Protein AF-A0A2E4SZM3-F1 (afdb_monomer_lite)

Sequence (95 aa):
MKRELFIFSVFAIFLLYLSSVGIYYFENNAQPEVFKSVFHSFWWSVTTLTTAGYGDMVPITSGGKIFSSVILFIGIGIVSVPAGLLASALTNIKK

Radius of gyration: 15.71 Å; chains: 1; bounding box: 34×20×50 Å

Foldseek 3Di:
DVVVVVVLVVVLVVLLLVLLVQLLVQACVVCCVCNVDSVSSSVVSVCLLVVVCPVSHDGPDPSNVVSSVVSNVVSVVSVPVVVVVVVVVVVVVVD

Structure (mmCIF, N/CA/C/O backbone):
data_AF-A0A2E4SZM3-F1
#
_entry.id   AF-A0A2E4SZM3-F1
#
loop_
_atom_site.group_PDB
_atom_site.id
_atom_site.type_symbol
_atom_site.label_atom_id
_atom_site.label_alt_id
_atom_site.label_comp_id
_atom_site.label_asym_id
_atom_site.label_entity_id
_atom_site.label_seq_id
_atom_site.pdbx_PDB_ins_code
_atom_site.Cartn_x
_atom_site.Cartn_y
_atom_site.Cartn_z
_atom_site.occupancy
_atom_site.B_iso_or_equiv
_atom_site.auth_seq_id
_atom_site.auth_comp_id
_atom_site.auth_asym_id
_atom_site.auth_atom_id
_atom_site.pdbx_PDB_model_num
ATOM 1 N N . MET A 1 1 ? -20.849 2.024 16.715 1.00 71.00 1 MET A N 1
ATOM 2 C CA . MET A 1 1 ? -19.782 0.997 16.631 1.00 71.00 1 MET A CA 1
ATOM 3 C C . MET A 1 1 ? -19.919 0.016 15.458 1.00 71.00 1 MET A C 1
ATOM 5 O O . MET A 1 1 ? -19.109 0.110 14.551 1.00 71.00 1 MET A O 1
ATOM 9 N N . LYS A 1 2 ? -20.912 -0.903 15.394 1.00 76.69 2 LYS A N 1
ATOM 10 C CA . LYS A 1 2 ? -21.001 -1.889 14.278 1.00 76.69 2 LYS A CA 1
ATOM 11 C C . LYS A 1 2 ? -21.108 -1.241 12.883 1.00 76.69 2 LYS A C 1
ATOM 13 O O . LYS A 1 2 ? -20.459 -1.698 11.951 1.00 76.69 2 LYS A O 1
ATOM 18 N N . ARG A 1 3 ? -21.885 -0.155 12.752 1.00 85.75 3 ARG A N 1
ATOM 19 C CA . ARG A 1 3 ? -22.023 0.607 11.495 1.00 85.75 3 ARG A CA 1
ATOM 20 C C . ARG A 1 3 ? -20.742 1.360 11.116 1.00 85.75 3 ARG A C 1
ATOM 22 O O . ARG A 1 3 ? -20.350 1.310 9.959 1.00 85.75 3 ARG A O 1
ATOM 29 N N . GLU A 1 4 ? -20.085 2.020 12.074 1.00 84.69 4 GLU A N 1
ATOM 30 C CA . GLU A 1 4 ? -18.804 2.711 11.829 1.00 84.69 4 GLU A CA 1
ATOM 31 C C . GLU A 1 4 ? -17.711 1.730 11.396 1.00 84.69 4 GLU A C 1
ATOM 33 O O . GLU A 1 4 ? -17.009 2.000 10.430 1.00 84.69 4 GLU A O 1
ATOM 38 N N . LEU A 1 5 ? -17.615 0.573 12.066 1.00 84.88 5 LEU A N 1
ATOM 39 C CA . LEU A 1 5 ? -16.676 -0.491 11.707 1.00 84.88 5 LEU A CA 1
ATOM 40 C C . LEU A 1 5 ? -16.916 -0.987 10.282 1.00 84.88 5 LEU A C 1
ATOM 42 O O . LEU A 1 5 ? -15.970 -1.098 9.515 1.00 84.88 5 LEU A O 1
ATOM 46 N N . PHE A 1 6 ? -18.174 -1.230 9.910 1.00 88.38 6 PHE A N 1
ATOM 47 C CA . PHE A 1 6 ? -18.512 -1.658 8.556 1.00 88.38 6 PHE A CA 1
ATOM 48 C C . PHE A 1 6 ? -18.105 -0.618 7.500 1.00 88.38 6 PHE A C 1
ATOM 50 O O . PHE A 1 6 ? -17.447 -0.965 6.523 1.00 88.38 6 PHE A O 1
ATOM 57 N N . ILE A 1 7 ? -18.436 0.661 7.717 1.00 90.31 7 ILE A N 1
ATOM 58 C CA . ILE A 1 7 ? -18.064 1.758 6.806 1.00 90.31 7 ILE A CA 1
ATOM 59 C C . ILE A 1 7 ? -16.540 1.862 6.681 1.00 90.31 7 ILE A C 1
ATOM 61 O O . ILE A 1 7 ? -16.017 1.958 5.572 1.00 90.31 7 ILE A O 1
ATOM 65 N N . PHE A 1 8 ? -15.829 1.799 7.807 1.00 89.88 8 PHE A N 1
ATOM 66 C CA . PHE A 1 8 ? -14.373 1.819 7.833 1.00 89.88 8 PHE A CA 1
ATOM 67 C C . PHE A 1 8 ? -13.771 0.638 7.062 1.00 89.88 8 PHE A C 1
ATOM 69 O O . PHE A 1 8 ? -12.884 0.847 6.242 1.00 89.88 8 PHE A O 1
ATOM 76 N N . SER A 1 9 ? -14.266 -0.585 7.271 1.00 90.06 9 SER A N 1
ATOM 77 C CA . SER A 1 9 ? -13.779 -1.771 6.560 1.00 90.06 9 SER A CA 1
ATOM 78 C C . SER A 1 9 ? -13.978 -1.655 5.050 1.00 90.06 9 SER A C 1
ATOM 80 O O . SER A 1 9 ? -13.058 -1.959 4.296 1.00 90.06 9 SER A O 1
ATOM 82 N N . VAL A 1 10 ? -15.139 -1.170 4.597 1.00 93.75 10 VAL A N 1
ATOM 83 C CA . VAL A 1 10 ? -15.399 -0.943 3.166 1.00 93.75 10 VAL A CA 1
ATOM 84 C C . VAL A 1 10 ? -14.444 0.108 2.598 1.00 93.75 10 VAL A C 1
ATOM 86 O O . VAL A 1 10 ? -13.841 -0.119 1.550 1.00 93.75 10 VAL A O 1
ATOM 89 N N . PHE A 1 11 ? -14.250 1.226 3.303 1.00 92.06 11 PHE A N 1
ATOM 90 C CA . PHE A 1 11 ? -13.312 2.272 2.892 1.00 92.06 11 PHE A CA 1
ATOM 91 C C . PHE A 1 11 ? -11.861 1.771 2.851 1.00 92.06 11 PHE A C 1
ATOM 93 O O . PHE A 1 11 ? -11.147 2.044 1.891 1.00 92.06 11 PHE A O 1
ATOM 100 N N . ALA A 1 12 ? -11.434 0.997 3.851 1.00 92.81 12 ALA A N 1
ATOM 101 C CA . ALA A 1 12 ? -10.092 0.429 3.914 1.00 92.81 12 ALA A CA 1
ATOM 102 C C . ALA A 1 12 ? -9.841 -0.552 2.761 1.00 92.81 12 ALA A C 1
ATOM 104 O O . ALA A 1 12 ? -8.811 -0.460 2.099 1.00 92.81 12 ALA A O 1
ATOM 105 N N . ILE A 1 13 ? -10.792 -1.446 2.467 1.00 94.19 13 ILE A N 1
ATOM 106 C CA . ILE A 1 13 ? -10.695 -2.375 1.330 1.00 94.19 13 ILE A CA 1
ATOM 107 C C . ILE A 1 13 ? -10.624 -1.604 0.009 1.00 94.19 13 ILE A C 1
ATOM 109 O O . ILE A 1 13 ? -9.792 -1.918 -0.842 1.00 94.19 13 ILE A O 1
ATOM 113 N N . PHE A 1 14 ? -11.457 -0.572 -0.153 1.00 95.00 14 PHE A N 1
ATOM 114 C CA . PHE A 1 14 ? -11.429 0.282 -1.336 1.00 95.00 14 PHE A CA 1
ATOM 115 C C . PHE A 1 14 ? -10.082 1.002 -1.492 1.00 95.00 14 PHE A C 1
ATOM 117 O O . PHE A 1 14 ? -9.512 0.998 -2.582 1.00 95.00 14 PHE A O 1
ATOM 124 N N . LEU A 1 15 ? -9.534 1.560 -0.406 1.00 94.88 15 LEU A N 1
ATOM 125 C CA . LEU A 1 15 ? -8.233 2.226 -0.432 1.00 94.88 15 LEU A CA 1
ATOM 126 C C . LEU A 1 15 ? -7.103 1.243 -0.757 1.00 94.88 15 LEU A C 1
ATOM 128 O O . LEU A 1 15 ? -6.249 1.566 -1.579 1.00 94.88 15 LEU A O 1
ATOM 132 N N . LEU A 1 16 ? -7.109 0.043 -0.169 1.00 95.81 16 LEU A N 1
ATOM 133 C CA . LEU A 1 16 ? -6.132 -1.009 -0.469 1.00 95.81 16 LEU A CA 1
ATOM 134 C C . LEU A 1 16 ? -6.173 -1.402 -1.950 1.00 95.81 16 LEU A C 1
ATOM 136 O O . LEU A 1 16 ? -5.128 -1.495 -2.592 1.00 95.81 16 LEU A O 1
ATOM 140 N N . TYR A 1 17 ? -7.369 -1.573 -2.516 1.00 96.88 17 TYR A N 1
ATOM 141 C CA . TYR A 1 17 ? -7.533 -1.877 -3.936 1.00 96.88 17 TYR A CA 1
ATOM 142 C C . TYR A 1 17 ? -7.041 -0.733 -4.836 1.00 96.88 17 TYR A C 1
ATOM 144 O O . TYR A 1 17 ? -6.284 -0.970 -5.776 1.00 96.88 17 TYR A O 1
ATOM 152 N N . LEU A 1 18 ? -7.402 0.516 -4.529 1.00 97.12 18 LEU A N 1
ATOM 153 C CA . LEU A 1 18 ? -6.953 1.684 -5.292 1.00 97.12 18 LEU A CA 1
ATOM 154 C C . LEU A 1 18 ? -5.426 1.848 -5.242 1.00 97.12 18 LEU A C 1
ATOM 156 O O . LEU A 1 18 ? -4.795 2.144 -6.256 1.00 97.12 18 LEU A O 1
ATOM 160 N N . SER A 1 19 ? -4.834 1.608 -4.072 1.00 97.31 19 SER A N 1
ATOM 161 C CA . SER A 1 19 ? -3.383 1.630 -3.858 1.00 97.31 19 SER A CA 1
ATOM 162 C C . SER A 1 19 ? -2.674 0.590 -4.722 1.00 97.31 19 SER A C 1
ATOM 164 O O . SER A 1 19 ? -1.658 0.883 -5.347 1.00 97.31 19 SER A O 1
ATOM 166 N N . SER A 1 20 ? -3.254 -0.606 -4.798 1.00 98.19 20 SER A N 1
ATOM 167 C CA . S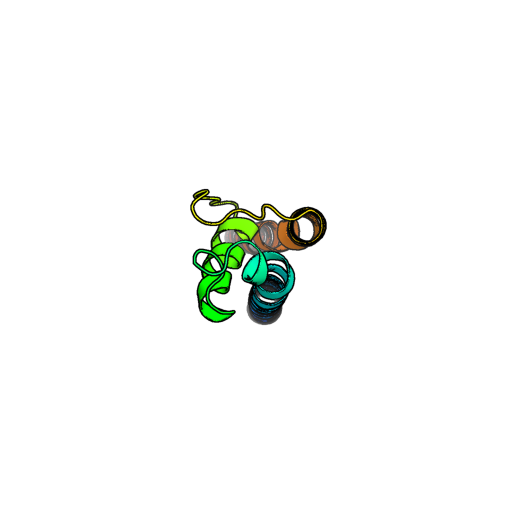ER A 1 20 ? -2.757 -1.741 -5.569 1.00 98.19 20 SER A CA 1
ATOM 168 C C . SER A 1 20 ? -2.795 -1.474 -7.076 1.00 98.19 20 SER A C 1
ATOM 170 O O . SER A 1 20 ? -1.800 -1.703 -7.766 1.00 98.19 20 SER A O 1
ATOM 172 N N . VAL A 1 21 ? -3.897 -0.914 -7.584 1.00 98.38 21 VAL A N 1
ATOM 173 C CA . VAL A 1 21 ? -4.015 -0.502 -8.992 1.00 98.38 21 VAL A CA 1
ATOM 174 C C . VAL A 1 21 ? -3.017 0.610 -9.320 1.00 98.38 21 VAL A C 1
ATOM 176 O O . VAL A 1 21 ? -2.325 0.536 -10.336 1.00 98.38 21 VAL A O 1
ATOM 179 N N . GLY A 1 22 ? -2.919 1.628 -8.462 1.00 98.00 22 GLY A N 1
ATOM 180 C CA . GLY A 1 22 ? -2.039 2.772 -8.689 1.00 98.00 22 GLY A CA 1
ATOM 181 C C . GLY A 1 22 ? -0.562 2.389 -8.689 1.00 98.00 22 GLY A C 1
ATOM 182 O O . GLY A 1 22 ? 0.160 2.747 -9.616 1.00 98.00 22 GLY A O 1
ATOM 183 N N . ILE A 1 23 ? -0.108 1.605 -7.705 1.00 98.25 23 ILE A N 1
ATOM 184 C CA . ILE A 1 23 ? 1.299 1.192 -7.652 1.00 98.25 23 ILE A CA 1
ATOM 185 C C . ILE A 1 23 ? 1.658 0.268 -8.818 1.00 98.25 23 ILE A C 1
ATOM 187 O O . ILE A 1 23 ? 2.729 0.415 -9.399 1.00 98.25 23 ILE A O 1
ATOM 191 N N . TYR A 1 24 ? 0.746 -0.630 -9.210 1.00 98.56 24 TYR A N 1
ATOM 192 C CA . TYR A 1 24 ? 0.924 -1.478 -10.384 1.00 98.56 24 TYR A CA 1
ATOM 193 C C . TYR A 1 24 ? 1.112 -0.625 -11.641 1.00 98.56 24 TYR A C 1
ATOM 195 O O . TYR A 1 24 ? 2.053 -0.848 -12.395 1.00 98.56 24 TYR A O 1
ATOM 203 N N . TYR A 1 25 ? 0.274 0.396 -11.835 1.00 98.31 25 TYR A N 1
ATOM 204 C CA . TYR A 1 25 ? 0.378 1.297 -12.982 1.00 98.31 25 TYR A CA 1
ATOM 205 C C . TYR A 1 25 ? 1.745 1.996 -13.069 1.00 98.31 25 TYR A C 1
ATOM 207 O O . TYR A 1 25 ? 2.317 2.091 -14.155 1.00 98.31 25 TYR A O 1
ATOM 215 N N . PHE A 1 26 ? 2.285 2.464 -11.940 1.00 98.44 26 PHE A N 1
ATOM 216 C CA . PHE A 1 26 ? 3.569 3.169 -11.927 1.00 98.44 26 PHE A CA 1
ATOM 217 C C . PHE A 1 26 ? 4.786 2.242 -12.018 1.00 98.44 26 PHE A C 1
ATOM 219 O O . PHE A 1 26 ? 5.767 2.604 -12.665 1.00 98.44 26 PHE A O 1
ATOM 226 N N . GLU A 1 27 ? 4.746 1.067 -11.390 1.00 98.44 27 GLU A N 1
ATOM 227 C CA . GLU A 1 27 ? 5.937 0.228 -11.212 1.00 98.44 27 GLU A CA 1
ATOM 228 C C . GLU A 1 27 ? 5.987 -0.994 -12.134 1.00 98.44 27 GLU A C 1
ATOM 230 O O . GLU A 1 27 ? 7.075 -1.515 -12.361 1.00 98.44 27 GLU A O 1
ATOM 235 N N . ASN A 1 28 ? 4.873 -1.451 -12.720 1.00 98.12 28 ASN A N 1
ATOM 236 C CA . ASN A 1 28 ? 4.86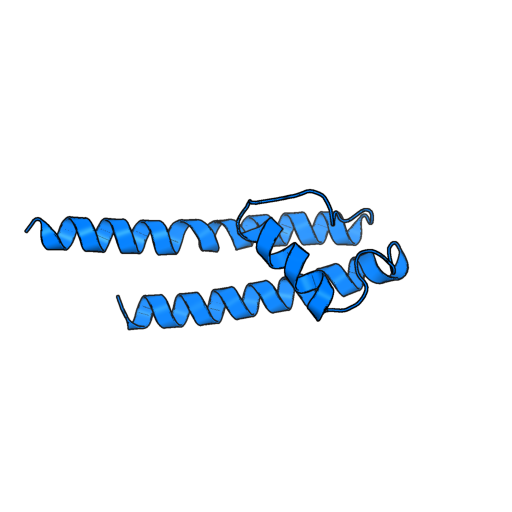5 -2.677 -13.530 1.00 98.12 28 ASN A CA 1
ATOM 237 C C . ASN A 1 28 ? 5.837 -2.614 -14.720 1.00 98.12 28 ASN A C 1
ATOM 239 O O . ASN A 1 28 ? 6.560 -3.574 -14.959 1.00 98.12 28 ASN A O 1
ATOM 243 N N . ASN A 1 29 ? 5.922 -1.481 -15.421 1.00 97.50 29 ASN A N 1
ATOM 244 C CA . ASN A 1 29 ? 6.853 -1.339 -16.548 1.00 97.50 29 ASN A CA 1
ATOM 245 C C . ASN A 1 29 ? 8.330 -1.392 -16.115 1.00 97.50 29 ASN A C 1
ATOM 247 O O . ASN A 1 29 ? 9.170 -1.884 -16.863 1.00 97.50 29 ASN A O 1
ATOM 251 N N . ALA A 1 30 ? 8.657 -0.871 -14.929 1.00 97.88 30 ALA A N 1
ATOM 252 C CA . ALA A 1 30 ? 10.030 -0.810 -14.426 1.00 97.88 30 ALA A CA 1
ATOM 253 C C . ALA A 1 30 ? 10.439 -2.081 -13.661 1.00 97.88 30 ALA A C 1
ATOM 255 O O . ALA A 1 30 ? 11.610 -2.454 -13.647 1.00 97.88 30 ALA A O 1
ATOM 256 N N . GLN A 1 31 ? 9.477 -2.744 -13.021 1.00 97.75 31 GLN A N 1
ATOM 257 C CA . GLN A 1 31 ? 9.667 -3.922 -12.181 1.00 97.75 31 GLN A CA 1
ATOM 258 C C . GLN A 1 31 ? 8.552 -4.957 -12.432 1.00 97.75 31 GLN A C 1
ATOM 260 O O . GLN A 1 31 ? 7.791 -5.277 -11.509 1.00 97.75 31 GLN A O 1
ATOM 265 N N . PRO A 1 32 ? 8.448 -5.527 -13.647 1.00 97.00 32 PRO A N 1
ATOM 266 C CA . PRO A 1 32 ? 7.360 -6.443 -14.001 1.00 97.00 32 PRO A CA 1
ATOM 267 C C . PRO A 1 32 ? 7.363 -7.713 -13.148 1.00 97.00 32 PRO A C 1
ATOM 269 O O . PRO A 1 32 ? 6.303 -8.252 -12.858 1.00 97.00 32 PRO A O 1
ATOM 272 N N . GLU A 1 33 ? 8.532 -8.154 -12.671 1.00 97.06 33 GLU A N 1
ATOM 273 C CA . GLU A 1 33 ? 8.654 -9.314 -11.781 1.00 97.06 33 GLU A CA 1
ATOM 274 C C . GLU A 1 33 ? 8.290 -9.022 -10.317 1.00 97.06 33 GLU A C 1
ATOM 276 O O . GLU A 1 33 ? 8.032 -9.948 -9.554 1.00 97.06 33 GLU A O 1
ATOM 281 N N . VAL A 1 34 ? 8.248 -7.756 -9.901 1.00 97.31 34 VAL A N 1
ATOM 282 C CA . VAL A 1 34 ? 7.865 -7.372 -8.531 1.00 97.31 34 VAL A CA 1
ATOM 283 C C . VAL A 1 34 ? 6.388 -6.987 -8.514 1.00 97.31 34 VAL A C 1
ATOM 285 O O . VAL A 1 34 ? 5.593 -7.539 -7.756 1.00 97.31 34 VAL A O 1
ATOM 288 N N . PHE A 1 35 ? 5.971 -6.104 -9.419 1.00 97.94 35 PHE A N 1
ATOM 289 C CA . PHE A 1 35 ? 4.591 -5.641 -9.555 1.00 97.94 35 PHE A CA 1
ATOM 290 C C . PHE A 1 35 ? 3.895 -6.366 -10.721 1.00 97.94 35 PHE A C 1
ATOM 292 O O . PHE A 1 35 ? 3.499 -5.746 -11.701 1.00 97.94 35 PHE A O 1
ATOM 299 N N . LYS A 1 36 ? 3.760 -7.699 -10.611 1.00 97.19 36 LYS A N 1
ATOM 300 C CA . LYS A 1 36 ? 3.287 -8.612 -11.682 1.00 97.19 36 LYS A CA 1
ATOM 301 C C . LYS A 1 36 ? 1.841 -8.408 -12.125 1.00 97.19 36 LYS A C 1
ATOM 303 O O . LYS A 1 36 ? 1.504 -8.600 -13.287 1.00 97.19 36 LYS A O 1
ATOM 308 N N . SER A 1 37 ? 0.964 -8.097 -11.182 1.00 97.94 37 SER A N 1
ATOM 309 C CA . SER A 1 37 ? -0.466 -7.904 -11.410 1.00 97.94 37 SER A CA 1
ATOM 310 C C . SER A 1 37 ? -1.039 -7.065 -10.280 1.00 97.94 37 SER A C 1
ATOM 312 O O . SER A 1 37 ? -0.447 -6.999 -9.204 1.00 97.94 37 SER A O 1
ATOM 314 N N . VAL A 1 38 ? -2.222 -6.487 -10.485 1.00 97.88 38 VAL A N 1
ATOM 315 C CA . VAL A 1 38 ? -2.944 -5.756 -9.431 1.00 97.88 38 VAL A CA 1
ATOM 316 C C . VAL A 1 38 ? -3.079 -6.625 -8.172 1.00 97.88 38 VAL A C 1
ATOM 318 O O . VAL A 1 38 ? -2.672 -6.217 -7.088 1.00 97.88 38 VAL A O 1
ATOM 321 N N . PHE A 1 39 ? -3.529 -7.876 -8.304 1.00 96.38 39 PHE A N 1
ATOM 322 C CA . PHE A 1 39 ? -3.655 -8.785 -7.159 1.00 96.38 39 PHE A CA 1
ATOM 323 C C . PHE A 1 39 ? -2.324 -9.057 -6.445 1.00 96.38 39 PHE A C 1
ATOM 325 O O . PHE A 1 39 ? -2.305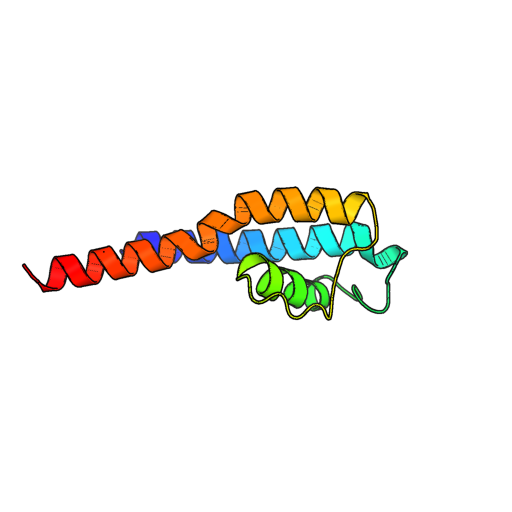 -9.128 -5.221 1.00 96.38 39 PHE A O 1
ATOM 332 N N . HIS A 1 40 ? -1.209 -9.152 -7.173 1.00 97.19 40 HIS A N 1
ATOM 333 C CA . HIS A 1 40 ? 0.114 -9.279 -6.556 1.00 97.19 40 HIS A CA 1
ATOM 334 C C . HIS A 1 40 ? 0.510 -7.990 -5.816 1.00 97.19 40 HIS A C 1
ATOM 336 O O . HIS A 1 40 ? 0.942 -8.023 -4.668 1.00 97.19 40 HIS A O 1
ATOM 342 N N . SER A 1 41 ? 0.272 -6.829 -6.429 1.00 98.00 41 SER A N 1
ATOM 343 C CA . SER A 1 41 ? 0.502 -5.504 -5.839 1.00 98.00 41 SER A CA 1
ATOM 344 C C . SER A 1 41 ? -0.407 -5.187 -4.646 1.00 98.00 41 SER A C 1
ATOM 346 O O . SER A 1 41 ? -0.120 -4.265 -3.883 1.00 98.00 41 SER A O 1
ATOM 348 N N . PHE A 1 42 ? -1.477 -5.958 -4.435 1.00 97.69 42 PHE A N 1
ATOM 349 C CA . PHE A 1 42 ? -2.301 -5.868 -3.229 1.00 97.69 42 PHE A CA 1
ATOM 350 C C . PHE A 1 42 ? -1.498 -6.172 -1.963 1.00 97.69 42 PHE A C 1
ATOM 352 O O . PHE A 1 42 ? -1.700 -5.512 -0.944 1.00 97.69 42 PHE A O 1
ATOM 359 N N . TRP A 1 43 ? -0.533 -7.095 -2.041 1.00 97.44 43 TRP A N 1
ATOM 360 C CA . TRP A 1 43 ? 0.377 -7.380 -0.934 1.00 97.44 43 TRP A CA 1
ATOM 361 C C . TRP A 1 43 ? 1.159 -6.136 -0.509 1.00 97.44 43 TRP A C 1
ATOM 363 O O . TRP A 1 43 ? 1.157 -5.789 0.671 1.00 97.44 43 TRP A O 1
ATOM 373 N N . TRP A 1 44 ? 1.723 -5.403 -1.474 1.00 97.62 44 TRP A N 1
ATOM 374 C CA . TRP A 1 44 ? 2.392 -4.130 -1.211 1.00 97.62 44 TRP A CA 1
ATOM 375 C C . TRP A 1 44 ? 1.466 -3.120 -0.526 1.00 97.62 44 TRP A C 1
ATOM 377 O O . TRP A 1 44 ? 1.872 -2.461 0.428 1.00 97.62 44 TRP A O 1
ATOM 387 N N . SER A 1 45 ? 0.211 -3.002 -0.970 1.00 96.69 45 SER A N 1
ATOM 388 C CA . SER A 1 45 ? -0.749 -2.080 -0.346 1.00 96.69 45 SER A CA 1
ATOM 389 C C . SER A 1 45 ? -1.034 -2.449 1.106 1.00 96.69 45 SER A C 1
ATOM 391 O O . SER A 1 45 ? -1.031 -1.569 1.963 1.00 96.69 45 SER A O 1
ATOM 393 N N . VAL A 1 46 ? -1.231 -3.739 1.395 1.00 95.25 46 VAL A N 1
ATOM 394 C CA . VAL A 1 46 ? -1.462 -4.229 2.759 1.00 95.25 46 VAL A CA 1
ATOM 395 C C . VAL A 1 46 ? -0.252 -3.943 3.636 1.00 95.25 46 VAL A C 1
ATOM 397 O O . VAL A 1 46 ? -0.398 -3.284 4.661 1.00 95.25 46 VAL A O 1
ATOM 400 N N . THR A 1 47 ? 0.941 -4.387 3.246 1.00 95.12 47 THR A N 1
ATOM 401 C CA . THR A 1 47 ? 2.146 -4.253 4.079 1.00 95.12 47 THR A CA 1
ATOM 402 C C . THR A 1 47 ? 2.552 -2.797 4.275 1.00 95.12 47 THR A C 1
ATOM 404 O O . THR A 1 47 ? 2.989 -2.428 5.363 1.00 95.12 47 THR A O 1
ATOM 407 N N . THR A 1 48 ? 2.353 -1.949 3.266 1.00 94.81 48 THR A N 1
ATOM 408 C CA . THR A 1 48 ? 2.680 -0.520 3.327 1.00 94.81 48 THR A CA 1
ATOM 409 C C . THR A 1 48 ? 1.682 0.247 4.193 1.00 94.81 48 THR A C 1
ATOM 411 O O . THR A 1 48 ? 2.087 0.946 5.120 1.00 94.81 48 THR A O 1
ATOM 414 N N . LEU A 1 49 ? 0.374 0.096 3.953 1.00 92.88 49 LEU A N 1
ATOM 415 C CA . LEU A 1 49 ? -0.659 0.859 4.671 1.00 92.88 49 LEU A CA 1
ATOM 416 C C . LEU A 1 49 ? -0.893 0.364 6.104 1.00 92.88 49 LEU A C 1
ATOM 418 O O . LEU A 1 49 ? -1.383 1.120 6.938 1.00 92.88 49 LEU A O 1
ATOM 422 N N . THR A 1 50 ? -0.512 -0.877 6.412 1.00 90.50 50 THR A N 1
ATOM 423 C CA . THR A 1 50 ? -0.481 -1.396 7.792 1.00 90.50 50 THR A CA 1
ATOM 424 C C . THR A 1 50 ? 0.859 -1.168 8.486 1.00 90.50 50 THR A C 1
ATOM 426 O O . THR A 1 50 ? 1.036 -1.607 9.618 1.00 90.50 50 THR A O 1
ATOM 429 N N . THR A 1 51 ? 1.798 -0.462 7.845 1.00 90.25 51 THR A N 1
ATOM 430 C CA . THR A 1 51 ? 3.138 -0.145 8.372 1.00 90.25 51 THR A CA 1
ATOM 431 C C . THR A 1 51 ? 4.034 -1.359 8.661 1.00 90.25 51 THR A C 1
ATOM 433 O O . THR A 1 51 ? 5.052 -1.218 9.330 1.00 90.25 51 THR A O 1
ATOM 436 N N . ALA A 1 52 ? 3.699 -2.545 8.136 1.00 92.44 52 ALA A N 1
ATOM 437 C CA . ALA A 1 52 ? 4.528 -3.746 8.263 1.00 92.44 52 ALA A CA 1
ATOM 438 C C . ALA A 1 52 ? 5.827 -3.634 7.448 1.00 92.44 52 ALA A C 1
ATOM 440 O O . ALA A 1 52 ? 6.897 -3.956 7.952 1.00 92.44 52 ALA A O 1
ATOM 441 N N . GLY A 1 53 ? 5.723 -3.163 6.198 1.00 92.81 53 GLY A N 1
ATOM 442 C CA . GLY A 1 53 ? 6.861 -2.730 5.383 1.00 92.81 53 GLY A CA 1
ATOM 443 C C . GLY A 1 53 ? 8.006 -3.740 5.236 1.00 92.81 53 GLY A C 1
ATOM 444 O O . GLY A 1 53 ? 9.154 -3.375 5.462 1.00 92.81 53 GLY A O 1
ATOM 445 N N . TYR A 1 54 ? 7.725 -4.984 4.831 1.00 95.69 54 TYR A N 1
ATOM 446 C CA . TYR A 1 54 ? 8.753 -6.034 4.702 1.00 95.69 54 TYR A CA 1
ATOM 447 C C . TYR A 1 54 ? 9.895 -5.705 3.723 1.00 95.69 54 TYR A C 1
ATOM 449 O O . TYR A 1 54 ? 10.973 -6.285 3.835 1.00 95.69 54 TYR A O 1
ATOM 457 N N . GLY A 1 55 ? 9.683 -4.776 2.785 1.00 95.12 55 GLY A N 1
ATOM 458 C CA . GLY A 1 55 ? 10.718 -4.300 1.859 1.00 95.12 55 GLY A CA 1
ATOM 459 C C . GLY A 1 55 ? 10.975 -5.214 0.656 1.00 95.12 55 GLY A C 1
ATOM 460 O O . GLY A 1 55 ? 11.875 -4.948 -0.132 1.00 95.12 55 GLY A O 1
ATOM 461 N N . ASP A 1 56 ? 10.172 -6.261 0.486 1.00 96.00 56 ASP A N 1
ATOM 462 C CA . ASP A 1 56 ? 10.163 -7.172 -0.662 1.00 96.00 56 ASP A CA 1
ATOM 463 C C . ASP A 1 56 ? 9.594 -6.526 -1.936 1.00 96.00 56 ASP A C 1
ATOM 465 O O . ASP A 1 56 ? 9.999 -6.857 -3.050 1.00 96.00 56 ASP A O 1
ATOM 469 N N . MET A 1 57 ? 8.684 -5.564 -1.774 1.00 97.50 57 MET A N 1
ATOM 470 C CA . MET A 1 57 ? 8.123 -4.755 -2.853 1.00 97.50 57 MET A CA 1
ATOM 471 C C . MET A 1 57 ? 8.315 -3.274 -2.519 1.00 97.50 57 MET A C 1
ATOM 473 O O . MET A 1 57 ? 7.766 -2.780 -1.536 1.00 97.50 57 MET A O 1
ATOM 477 N N . VAL A 1 58 ? 9.095 -2.545 -3.318 1.00 97.00 58 VAL A N 1
ATOM 478 C CA . VAL A 1 58 ? 9.381 -1.118 -3.088 1.00 97.00 58 VAL A CA 1
ATOM 479 C C . VAL A 1 58 ? 9.389 -0.382 -4.427 1.00 97.00 58 VAL A C 1
ATOM 481 O O . VAL A 1 58 ? 10.067 -0.855 -5.339 1.00 97.00 58 VAL A O 1
ATOM 484 N N . PRO A 1 59 ? 8.683 0.760 -4.559 1.00 97.50 59 PRO A N 1
ATOM 485 C CA . PRO A 1 59 ? 8.677 1.538 -5.791 1.00 97.50 59 PRO A CA 1
ATOM 486 C C . PRO A 1 59 ? 10.046 2.143 -6.092 1.00 97.50 59 PRO A C 1
ATOM 488 O O . PRO A 1 59 ? 10.658 2.803 -5.242 1.00 97.50 59 PRO A O 1
ATOM 491 N N . ILE A 1 60 ? 10.501 1.989 -7.332 1.00 98.06 60 ILE A N 1
ATOM 492 C CA . ILE A 1 60 ? 11.755 2.583 -7.799 1.00 98.06 60 ILE A CA 1
ATOM 493 C C . ILE A 1 60 ? 11.521 3.801 -8.689 1.00 98.06 60 ILE A C 1
ATOM 495 O O . ILE A 1 60 ? 12.388 4.681 -8.735 1.00 98.06 60 ILE A O 1
ATOM 499 N N . THR A 1 61 ? 10.359 3.899 -9.341 1.00 98.38 61 THR A N 1
ATOM 500 C CA . THR A 1 61 ? 10.047 5.021 -10.228 1.00 98.38 61 THR A CA 1
ATOM 501 C C . THR A 1 61 ? 9.730 6.289 -9.441 1.00 98.38 61 THR A C 1
ATOM 503 O O . THR A 1 61 ? 9.207 6.261 -8.325 1.00 98.38 61 THR A O 1
ATOM 506 N N . SER A 1 62 ? 10.009 7.448 -10.039 1.00 98.06 62 SER A N 1
ATOM 507 C CA . SER A 1 62 ? 9.638 8.737 -9.443 1.00 98.06 62 SER A CA 1
ATOM 508 C C . SER A 1 62 ? 8.123 8.854 -9.243 1.00 98.06 62 SER A C 1
ATOM 510 O O . SER A 1 62 ? 7.679 9.341 -8.206 1.00 98.06 62 SER A O 1
ATOM 512 N N . GLY A 1 63 ? 7.332 8.363 -10.206 1.00 98.06 63 GLY A N 1
ATOM 513 C CA . GLY A 1 63 ? 5.870 8.357 -10.125 1.00 98.06 63 GLY A CA 1
ATOM 514 C C . GLY A 1 63 ? 5.354 7.475 -8.990 1.00 98.06 63 GLY A C 1
ATOM 515 O O . GLY A 1 63 ? 4.563 7.938 -8.171 1.00 98.06 63 GLY A O 1
ATOM 516 N N . GLY A 1 64 ? 5.868 6.249 -8.873 1.00 98.06 64 GLY A N 1
ATOM 517 C CA . GLY A 1 64 ? 5.495 5.325 -7.805 1.00 98.06 64 GLY A CA 1
ATOM 518 C C . GLY A 1 64 ? 5.912 5.820 -6.425 1.00 98.06 64 GLY A C 1
ATOM 519 O O . GLY A 1 64 ? 5.138 5.683 -5.480 1.00 98.06 64 GLY A O 1
ATOM 520 N N . LYS A 1 65 ? 7.067 6.486 -6.292 1.00 97.88 65 LYS A N 1
ATOM 521 C CA . LYS A 1 65 ? 7.483 7.128 -5.032 1.00 97.88 65 LYS A CA 1
ATOM 522 C C . LYS A 1 65 ? 6.546 8.263 -4.623 1.00 97.88 65 LYS A C 1
ATOM 524 O O . LYS A 1 65 ? 6.075 8.259 -3.490 1.00 97.88 65 LYS A O 1
ATOM 529 N N . ILE A 1 66 ? 6.225 9.187 -5.535 1.00 98.19 66 ILE A N 1
ATOM 530 C CA . ILE A 1 66 ? 5.289 10.294 -5.262 1.00 98.19 66 ILE A CA 1
ATOM 531 C C . ILE A 1 66 ? 3.906 9.746 -4.891 1.00 98.19 66 ILE A C 1
ATOM 533 O O . ILE A 1 66 ? 3.329 10.151 -3.882 1.00 98.19 66 ILE A O 1
ATOM 537 N N . PHE A 1 67 ? 3.399 8.790 -5.672 1.00 97.69 67 PHE A N 1
ATOM 538 C CA . PHE A 1 67 ? 2.130 8.119 -5.401 1.00 97.69 67 PHE A CA 1
ATOM 539 C C . PHE A 1 67 ? 2.121 7.460 -4.017 1.00 97.69 67 PHE A C 1
ATOM 541 O O . PHE A 1 67 ? 1.194 7.667 -3.233 1.00 97.69 67 PHE A O 1
ATOM 548 N N . SER A 1 68 ? 3.183 6.726 -3.686 1.00 95.94 68 SER A N 1
ATOM 549 C CA . SER A 1 68 ? 3.321 6.043 -2.398 1.00 95.94 68 SER A CA 1
ATOM 550 C C . SER A 1 68 ? 3.400 7.020 -1.228 1.00 95.94 68 SER A C 1
ATOM 552 O O . SER A 1 68 ? 2.836 6.763 -0.170 1.00 95.94 68 SER A O 1
ATOM 554 N N . SER A 1 69 ? 4.047 8.174 -1.396 1.00 95.12 69 SER A N 1
ATOM 555 C CA . SER A 1 69 ? 4.040 9.214 -0.365 1.00 95.12 69 SER A CA 1
ATOM 556 C C . SER A 1 69 ? 2.626 9.736 -0.104 1.00 95.12 69 SER A C 1
ATOM 558 O O . SER A 1 69 ? 2.210 9.810 1.049 1.00 95.12 69 SER A O 1
ATOM 560 N N . VAL A 1 70 ? 1.857 10.039 -1.156 1.00 94.94 70 VAL A N 1
ATOM 561 C CA . VAL A 1 70 ? 0.466 10.507 -1.020 1.00 94.94 70 VAL A CA 1
ATOM 562 C C . VAL A 1 70 ? -0.408 9.443 -0.355 1.00 94.94 70 VAL A C 1
ATOM 564 O O . VAL A 1 70 ? -1.156 9.757 0.572 1.00 94.94 70 VAL A O 1
ATOM 567 N N . ILE A 1 71 ? -0.294 8.182 -0.781 1.00 93.88 71 ILE A N 1
ATOM 568 C CA . ILE A 1 71 ? -1.127 7.105 -0.241 1.00 93.88 71 ILE A CA 1
ATOM 569 C C . ILE A 1 71 ? -0.810 6.814 1.226 1.00 93.88 71 ILE A C 1
ATOM 571 O O . ILE A 1 71 ? -1.726 6.532 1.993 1.00 93.88 71 ILE A O 1
ATOM 575 N N . LEU A 1 72 ? 0.451 6.955 1.645 1.00 91.25 72 LEU A N 1
ATOM 576 C CA . LEU A 1 72 ? 0.855 6.811 3.042 1.00 91.25 72 LEU A CA 1
ATOM 577 C C . LEU A 1 72 ? 0.219 7.882 3.933 1.00 91.25 72 LEU A C 1
ATOM 579 O O . LEU A 1 72 ? -0.292 7.537 4.995 1.00 91.25 72 LEU A O 1
ATOM 583 N N . PHE A 1 73 ? 0.168 9.148 3.498 1.00 90.12 73 PHE A N 1
ATOM 584 C CA . PHE A 1 73 ? -0.521 10.203 4.256 1.00 90.12 73 PHE A CA 1
ATOM 585 C C . PHE A 1 73 ? -2.016 9.910 4.436 1.00 90.12 73 PHE A C 1
ATOM 587 O O . PHE A 1 73 ? -2.558 10.127 5.518 1.00 90.12 73 PHE A O 1
ATOM 594 N N . ILE A 1 74 ? -2.675 9.371 3.406 1.00 88.12 74 ILE A N 1
ATOM 595 C CA . ILE A 1 74 ? -4.083 8.944 3.482 1.00 88.12 74 ILE A CA 1
ATOM 596 C C . ILE A 1 74 ? -4.221 7.703 4.386 1.00 88.12 74 ILE A C 1
ATOM 598 O O . ILE A 1 74 ? -5.169 7.584 5.164 1.00 88.12 74 ILE A O 1
ATOM 602 N N . GLY A 1 75 ? -3.246 6.795 4.317 1.00 82.44 75 GLY A N 1
ATOM 603 C CA . GLY A 1 75 ? -3.193 5.528 5.037 1.00 82.44 75 GLY A CA 1
ATOM 604 C C . GLY A 1 75 ? -3.081 5.633 6.553 1.00 82.44 75 GLY A C 1
ATOM 605 O O . GLY A 1 75 ? -3.530 4.721 7.241 1.00 82.44 75 GLY A O 1
ATOM 606 N N . ILE A 1 76 ? -2.570 6.743 7.098 1.00 83.12 76 ILE A N 1
ATOM 607 C CA . ILE A 1 76 ? -2.461 6.958 8.556 1.00 83.12 76 ILE A CA 1
ATOM 608 C C . ILE A 1 76 ? -3.816 6.727 9.254 1.00 83.12 76 ILE A C 1
ATOM 610 O O . ILE A 1 76 ? -3.876 6.131 10.331 1.00 83.12 76 ILE A O 1
ATOM 614 N N . GLY A 1 77 ? -4.922 7.105 8.603 1.00 75.19 77 GLY A N 1
ATOM 615 C CA . GLY A 1 77 ? -6.272 6.892 9.126 1.00 75.19 77 G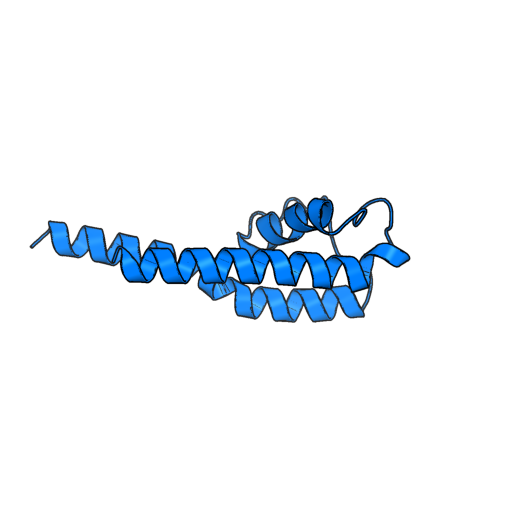LY A CA 1
ATOM 616 C C . GLY A 1 77 ? -6.672 5.418 9.284 1.00 75.19 77 GLY A C 1
ATOM 617 O O . GLY A 1 77 ? -7.498 5.110 10.145 1.00 75.19 77 GLY A O 1
ATOM 618 N N . ILE A 1 78 ? -6.077 4.493 8.517 1.00 79.94 78 ILE A N 1
ATOM 619 C CA . ILE A 1 78 ? -6.382 3.055 8.602 1.00 79.94 78 ILE A CA 1
ATOM 620 C C . ILE A 1 78 ? -5.975 2.486 9.964 1.00 79.94 78 ILE A C 1
ATOM 622 O O . ILE A 1 78 ? -6.712 1.689 10.540 1.00 79.94 78 ILE A O 1
ATOM 626 N N . VAL A 1 79 ? -4.839 2.902 10.519 1.00 77.00 79 VAL A N 1
ATOM 627 C CA . VAL A 1 79 ? -4.363 2.363 11.802 1.00 77.00 79 VAL A CA 1
ATOM 628 C C . VAL A 1 79 ? -5.048 3.055 12.987 1.00 77.00 79 VAL A C 1
ATOM 630 O O . VAL A 1 79 ? -5.369 2.412 13.988 1.00 77.00 79 VAL A O 1
ATOM 633 N N . SER A 1 80 ? -5.335 4.357 12.880 1.00 81.06 80 SER A N 1
ATOM 634 C CA . SER A 1 80 ? -5.889 5.139 13.994 1.00 81.06 80 SER A CA 1
ATOM 635 C C . SER A 1 80 ? -7.349 4.807 14.332 1.00 81.06 80 SER A C 1
ATOM 637 O O . SER A 1 80 ? -7.728 4.848 15.504 1.00 81.06 80 SER A O 1
ATOM 639 N N . VAL A 1 81 ? -8.182 4.468 13.340 1.00 83.75 81 VAL A N 1
ATOM 640 C CA . VAL A 1 81 ? -9.631 4.270 13.551 1.00 83.75 81 VAL A CA 1
ATOM 641 C C . VAL A 1 81 ? -9.957 3.012 14.376 1.00 83.75 81 VAL A C 1
ATOM 643 O O . VAL A 1 81 ? -10.685 3.145 15.364 1.00 83.75 81 VAL A O 1
ATOM 646 N N . PRO A 1 82 ? -9.425 1.809 14.073 1.00 80.12 82 PRO A N 1
ATOM 647 C CA . PRO A 1 82 ? -9.668 0.620 14.894 1.00 80.12 82 PRO A CA 1
ATOM 648 C C . PRO A 1 82 ? -9.188 0.794 16.336 1.00 80.12 82 PRO A C 1
ATOM 650 O O . PRO A 1 82 ? -9.906 0.432 17.267 1.00 80.12 82 PRO A O 1
ATOM 653 N N . ALA A 1 83 ? -8.015 1.406 16.530 1.00 85.38 83 ALA A N 1
ATOM 654 C CA . ALA A 1 83 ? -7.471 1.687 17.856 1.00 85.38 83 ALA A CA 1
ATOM 655 C C . ALA A 1 83 ? -8.394 2.616 18.666 1.00 85.38 83 ALA A C 1
ATOM 657 O O . ALA A 1 83 ? -8.705 2.324 19.823 1.00 85.38 83 ALA A O 1
ATOM 658 N N . GLY A 1 84 ? -8.900 3.692 18.049 1.00 85.81 84 GLY A N 1
ATOM 659 C CA . GLY A 1 84 ?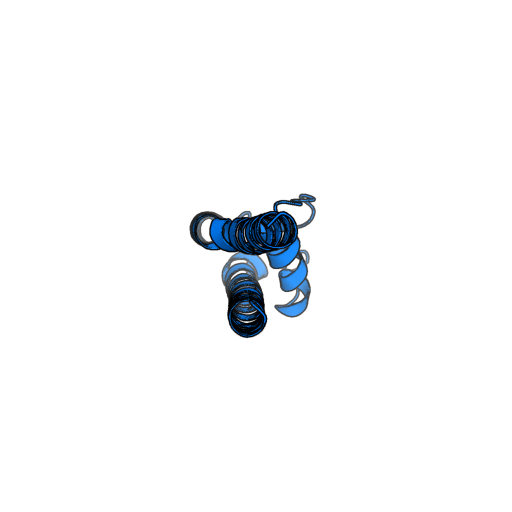 -9.847 4.611 18.685 1.00 85.81 84 GLY A CA 1
ATOM 660 C C . GLY A 1 84 ? -11.183 3.951 19.047 1.00 85.81 84 GLY A C 1
ATOM 661 O O . GLY A 1 84 ? -11.710 4.168 20.140 1.00 85.81 84 GLY A O 1
ATOM 662 N N . LEU A 1 85 ? -11.711 3.092 18.170 1.00 84.25 85 LEU A N 1
ATOM 663 C CA . LEU A 1 85 ? -12.946 2.345 18.426 1.00 84.25 85 LEU A CA 1
ATOM 664 C C . LEU A 1 85 ? -12.782 1.341 19.575 1.00 84.25 85 LEU A C 1
ATOM 666 O O . LEU A 1 85 ? -13.661 1.247 20.432 1.00 84.25 85 LEU A O 1
ATOM 670 N N . LEU A 1 86 ? -11.648 0.637 19.636 1.00 86.19 86 LEU A N 1
ATOM 671 C CA . LEU A 1 86 ? -11.325 -0.273 20.738 1.00 86.19 86 LEU A CA 1
ATOM 672 C C . LEU A 1 86 ? -11.180 0.475 22.070 1.00 86.19 86 LEU A C 1
ATOM 674 O O . LEU A 1 86 ? -11.752 0.052 23.075 1.00 86.19 86 LEU A O 1
ATOM 678 N N . ALA A 1 87 ? -10.483 1.615 22.083 1.00 87.94 87 ALA A N 1
ATOM 679 C CA . ALA A 1 87 ? -10.345 2.448 23.278 1.00 87.94 87 ALA A CA 1
ATOM 680 C C . ALA A 1 87 ? -11.706 2.962 23.787 1.00 87.94 87 ALA A C 1
ATOM 682 O O . ALA A 1 87 ? -11.982 2.939 24.991 1.00 87.94 87 ALA A O 1
ATOM 683 N N . SER A 1 88 ? -12.591 3.371 22.870 1.00 86.25 88 SER A N 1
ATOM 684 C CA . SER A 1 88 ? -13.961 3.776 23.198 1.00 86.25 88 SER A CA 1
ATOM 685 C C . SER A 1 88 ? -14.778 2.616 23.780 1.00 86.25 88 SER A C 1
ATOM 687 O O . SER A 1 8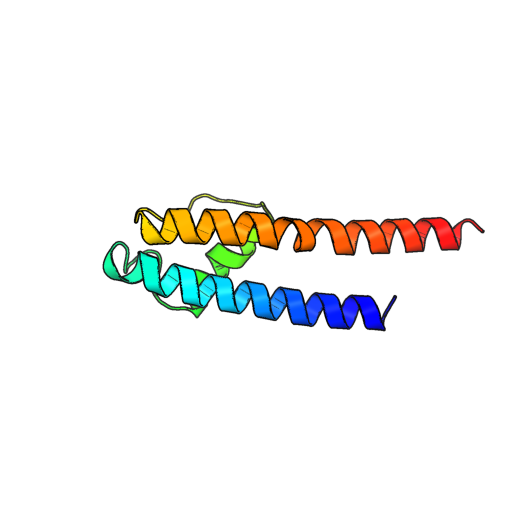8 ? -15.455 2.789 24.795 1.00 86.25 88 SER A O 1
ATOM 689 N N . ALA A 1 89 ? -14.672 1.416 23.200 1.00 85.69 89 ALA A N 1
ATOM 690 C CA . ALA A 1 89 ? -15.349 0.222 23.703 1.00 85.69 89 ALA A CA 1
ATOM 691 C C . ALA A 1 89 ? -14.907 -0.133 25.133 1.00 85.69 89 ALA A C 1
ATOM 693 O O . ALA A 1 89 ? -15.754 -0.345 25.998 1.00 85.69 89 ALA A O 1
ATOM 694 N N . LEU A 1 90 ? -13.598 -0.122 25.405 1.00 88.12 90 LEU A N 1
ATOM 695 C CA . LEU A 1 90 ? -13.048 -0.397 26.738 1.00 88.12 90 LEU A CA 1
ATOM 696 C C . LEU A 1 90 ? -13.485 0.640 27.780 1.00 88.12 90 LEU A C 1
ATOM 698 O O . LEU A 1 90 ? -13.802 0.284 28.912 1.00 88.12 90 LEU A O 1
ATOM 702 N N . THR A 1 91 ? -13.547 1.917 27.396 1.00 89.38 91 THR A N 1
ATOM 703 C CA . THR A 1 91 ? -13.998 2.994 28.292 1.00 89.38 91 THR A CA 1
ATOM 704 C C . THR A 1 91 ? -15.482 2.857 28.639 1.00 89.38 91 THR A C 1
ATOM 706 O O . THR A 1 91 ? -15.864 3.094 29.782 1.00 89.38 91 THR A O 1
ATOM 709 N N . ASN A 1 92 ? -16.315 2.432 27.682 1.00 83.25 92 ASN A N 1
ATOM 710 C CA . ASN A 1 92 ? -17.746 2.213 27.908 1.00 83.25 92 ASN A CA 1
ATOM 711 C C . ASN A 1 92 ? -18.047 0.997 28.798 1.00 83.25 92 ASN A C 1
ATOM 713 O O . ASN A 1 92 ? -19.059 1.015 29.481 1.00 83.25 92 ASN A O 1
ATOM 717 N N . ILE A 1 93 ? -17.191 -0.033 28.821 1.00 80.19 93 ILE A N 1
ATOM 718 C CA . ILE A 1 93 ? -17.352 -1.209 29.707 1.00 80.19 93 ILE A CA 1
ATOM 719 C C . ILE A 1 93 ? -17.062 -0.860 31.176 1.00 80.19 93 ILE A C 1
ATOM 721 O O . ILE A 1 93 ? -17.530 -1.537 32.085 1.00 80.19 93 ILE A O 1
ATOM 725 N N . LYS A 1 94 ? -16.260 0.183 31.419 1.00 65.75 94 LYS A N 1
ATOM 726 C CA . LYS A 1 94 ? -15.835 0.594 32.764 1.00 65.75 94 LYS A CA 1
ATOM 727 C C . LYS A 1 94 ? -16.828 1.540 33.464 1.00 65.75 94 LYS A C 1
ATOM 729 O O . LYS A 1 94 ? -16.565 1.931 34.600 1.00 65.75 94 LYS A O 1
ATOM 734 N N . LYS A 1 95 ? -17.909 1.937 32.785 1.00 52.31 95 LYS A N 1
ATOM 735 C CA . LYS A 1 95 ? -19.050 2.683 33.338 1.00 52.31 95 LYS A CA 1
ATOM 736 C C . LYS A 1 95 ? -20.201 1.729 33.615 1.00 52.31 95 LYS A C 1
ATOM 738 O O . LYS A 1 95 ? -20.887 1.973 34.628 1.00 52.31 95 LYS A O 1
#

Secondary structure (DSSP, 8-state):
-HHHHHHHHHHHHHHHHHHHHHHHHHHTTT-TTTS-SHHHHHHHHHHHHTT---SSS---SHHHHHHHHHHHHHHHHHHHHHHHHHHHHHHHHT-

pLDDT: mean 91.71, std 8.11, range [52.31, 98.56]